Protein AF-A0AAV1UK14-F1 (afdb_monomer)

Organism: NCBI:txid2874970

Structure (mmCIF, N/CA/C/O backbone):
data_AF-A0AAV1UK14-F1
#
_entry.id   AF-A0AAV1UK14-F1
#
loop_
_atom_site.group_PDB
_atom_site.id
_atom_site.type_symbol
_atom_site.label_atom_id
_atom_site.label_alt_id
_atom_site.label_comp_id
_atom_site.label_asym_id
_atom_site.label_entity_id
_atom_site.label_seq_id
_atom_site.pdbx_PDB_ins_code
_atom_site.Cartn_x
_atom_site.Cartn_y
_atom_site.Cartn_z
_atom_site.occupancy
_atom_site.B_iso_or_equiv
_atom_site.auth_seq_id
_atom_site.auth_comp_id
_atom_site.auth_asym_id
_atom_site.auth_atom_id
_atom_site.pdbx_PDB_model_num
ATOM 1 N N . MET A 1 1 ? -38.549 -39.431 -6.786 1.00 37.75 1 MET A N 1
ATOM 2 C CA . MET A 1 1 ? -37.325 -38.855 -7.375 1.00 37.75 1 MET A CA 1
ATOM 3 C C . MET A 1 1 ? -36.923 -37.719 -6.458 1.00 37.75 1 MET A C 1
ATOM 5 O O . MET A 1 1 ? -37.450 -36.623 -6.587 1.00 37.75 1 MET A O 1
ATOM 9 N N . GLU A 1 2 ? -36.146 -38.047 -5.430 1.00 38.31 2 GLU A N 1
ATOM 10 C CA . GLU A 1 2 ? -35.723 -37.093 -4.402 1.00 38.31 2 GLU A CA 1
ATOM 11 C C . GLU A 1 2 ? -34.596 -36.217 -4.944 1.00 38.31 2 GLU A C 1
ATOM 13 O O . GLU A 1 2 ? -33.690 -36.688 -5.633 1.00 38.31 2 GLU A O 1
ATOM 18 N N . SER A 1 3 ? -34.708 -34.922 -4.673 1.00 40.41 3 SER A N 1
ATOM 19 C CA . SER A 1 3 ? -33.763 -33.902 -5.101 1.00 40.41 3 SER A CA 1
ATOM 20 C C . SER A 1 3 ? -32.467 -34.042 -4.306 1.00 40.41 3 SER A C 1
ATOM 22 O O . SER A 1 3 ? -32.480 -34.062 -3.077 1.00 40.41 3 SER A O 1
ATOM 24 N N . THR A 1 4 ? -31.330 -34.064 -5.001 1.00 50.56 4 THR A N 1
ATOM 25 C CA . THR A 1 4 ? -29.959 -34.127 -4.456 1.00 50.56 4 THR A CA 1
ATOM 26 C C . THR A 1 4 ? -29.681 -33.088 -3.354 1.00 50.56 4 THR A C 1
ATOM 28 O O . THR A 1 4 ? -28.743 -33.236 -2.576 1.00 50.56 4 THR A O 1
ATOM 31 N N . ARG A 1 5 ? -30.521 -32.051 -3.247 1.00 42.78 5 ARG A N 1
ATOM 32 C CA . ARG A 1 5 ? -30.432 -30.977 -2.256 1.00 42.78 5 ARG A CA 1
ATOM 33 C C . ARG A 1 5 ? -30.816 -31.398 -0.829 1.00 42.78 5 ARG A C 1
ATOM 35 O O . ARG A 1 5 ? -30.336 -30.778 0.112 1.00 42.78 5 ARG A O 1
ATOM 42 N N . GLU A 1 6 ? -31.624 -32.441 -0.649 1.00 42.38 6 GLU A N 1
ATOM 43 C CA . GLU A 1 6 ? -32.084 -32.866 0.688 1.00 42.38 6 GLU A CA 1
ATOM 44 C C . GLU A 1 6 ? -31.083 -33.782 1.412 1.00 42.38 6 GLU A C 1
ATOM 46 O O . GLU A 1 6 ? -31.082 -33.849 2.639 1.00 42.38 6 GLU A O 1
ATOM 51 N N . ARG A 1 7 ? -30.144 -34.414 0.692 1.00 45.19 7 ARG A N 1
ATOM 52 C CA . ARG A 1 7 ? -29.143 -35.306 1.312 1.00 45.19 7 ARG A CA 1
ATOM 53 C C . ARG A 1 7 ? -28.018 -34.590 2.060 1.00 45.19 7 ARG A C 1
ATOM 55 O O . ARG A 1 7 ? -27.345 -35.233 2.857 1.00 45.19 7 ARG A O 1
ATOM 62 N N . LEU A 1 8 ? -27.817 -33.290 1.846 1.00 46.31 8 LEU A N 1
ATOM 63 C CA . LEU A 1 8 ? -26.732 -32.539 2.495 1.00 46.31 8 LEU A CA 1
ATOM 64 C C . LEU A 1 8 ? -27.074 -32.049 3.912 1.00 46.31 8 LEU A C 1
ATOM 66 O O . LEU A 1 8 ? -26.184 -31.589 4.617 1.00 46.31 8 LEU A O 1
ATOM 70 N N . VAL A 1 9 ? -28.334 -32.154 4.352 1.00 44.16 9 VAL A N 1
ATOM 71 C CA . VAL A 1 9 ? -28.777 -31.603 5.650 1.00 44.16 9 VAL A CA 1
ATOM 72 C C . VAL A 1 9 ? -28.872 -32.672 6.755 1.00 44.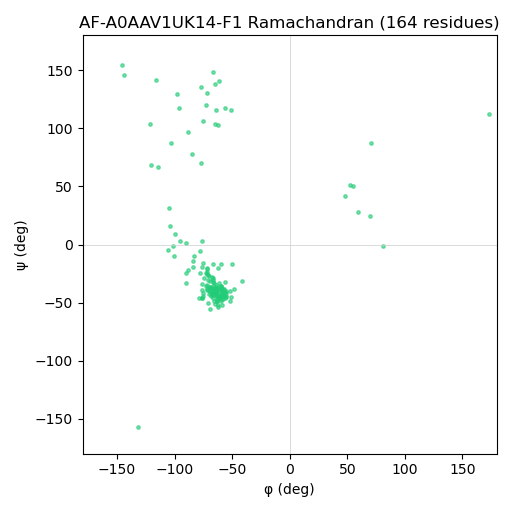16 9 VAL A C 1
ATOM 74 O O . VAL A 1 9 ? -28.984 -32.337 7.930 1.00 44.16 9 VAL A O 1
ATOM 77 N N . CYS A 1 10 ? -28.750 -33.961 6.421 1.00 41.97 10 CYS A N 1
ATOM 78 C CA . CYS A 1 10 ? -28.969 -35.071 7.361 1.00 41.97 10 CYS A CA 1
ATOM 79 C C . CYS A 1 10 ? -27.697 -35.779 7.861 1.00 41.97 10 CYS A C 1
ATOM 81 O O . CYS A 1 10 ? -27.749 -36.964 8.174 1.00 41.97 10 CYS A O 1
ATOM 83 N N . ALA A 1 11 ? -26.569 -35.080 7.987 1.00 39.69 11 ALA A N 1
ATOM 84 C CA . ALA A 1 11 ? -25.378 -35.629 8.643 1.00 39.69 11 ALA A CA 1
ATOM 85 C C . ALA A 1 11 ? -24.977 -34.773 9.854 1.00 39.69 11 ALA A C 1
ATOM 87 O O . ALA A 1 11 ? -23.956 -34.091 9.856 1.00 39.69 11 ALA A O 1
ATOM 88 N N . LYS A 1 12 ? -25.813 -34.799 10.896 1.00 51.84 12 LYS A N 1
ATOM 89 C CA . LYS A 1 12 ? -25.323 -34.669 12.271 1.00 51.84 12 LYS A CA 1
ATOM 90 C C . LYS A 1 12 ? -25.190 -36.086 12.809 1.00 51.84 12 LYS A C 1
ATOM 92 O O . LYS A 1 12 ? -26.188 -36.795 12.824 1.00 51.84 12 LYS A O 1
ATOM 97 N N . ASP A 1 13 ? -23.968 -36.490 13.144 1.00 46.00 13 ASP A N 1
ATOM 98 C CA . ASP A 1 13 ? -23.614 -37.014 14.470 1.00 46.00 13 ASP A CA 1
ATOM 99 C C . ASP A 1 13 ? -22.172 -37.556 14.466 1.00 46.00 13 ASP A C 1
ATOM 101 O O . ASP A 1 13 ? -21.867 -38.553 13.821 1.00 46.00 13 ASP A O 1
ATOM 105 N N . GLY A 1 14 ? -21.296 -36.868 15.210 1.00 49.53 14 GLY A N 1
ATOM 106 C CA . GLY A 1 14 ? -20.032 -37.388 15.748 1.00 49.53 14 GLY A CA 1
ATOM 107 C C . GLY A 1 14 ? -18.894 -37.669 14.761 1.00 49.53 14 GLY A C 1
ATOM 108 O O . GLY A 1 14 ? -18.691 -38.816 14.383 1.00 49.53 14 GLY A O 1
ATOM 109 N N . LEU A 1 15 ? -18.066 -36.661 14.460 1.00 42.84 15 LEU A N 1
ATOM 110 C CA . LEU A 1 15 ? -16.721 -36.875 13.905 1.00 42.84 15 LEU A CA 1
ATOM 111 C C . LEU A 1 15 ? -15.650 -36.360 14.885 1.00 42.84 15 LEU A C 1
ATOM 113 O O . LEU A 1 15 ? -15.887 -35.340 15.543 1.00 42.84 15 LEU A O 1
ATOM 117 N N . PRO A 1 16 ? -14.508 -37.062 15.029 1.00 39.53 16 PRO A N 1
ATOM 118 C CA . PRO A 1 16 ? -13.406 -36.628 15.879 1.00 39.53 16 PRO A CA 1
ATOM 119 C C . PRO A 1 16 ? -12.864 -35.291 15.370 1.00 39.53 16 PRO A C 1
ATOM 121 O O . PRO A 1 16 ? -12.766 -35.061 14.168 1.00 39.53 16 PRO A O 1
ATOM 124 N N . VAL A 1 17 ? -12.523 -34.402 16.299 1.00 49.66 17 VAL A N 1
ATOM 125 C CA . VAL A 1 17 ? -12.139 -33.010 16.013 1.00 49.66 17 VAL A CA 1
ATOM 126 C C . VAL A 1 17 ? -10.864 -32.907 15.155 1.00 49.66 17 VAL A C 1
ATOM 128 O O . VAL A 1 17 ? -10.693 -31.894 14.487 1.00 49.66 17 VAL A O 1
ATOM 131 N N . ASP A 1 18 ? -10.023 -33.946 15.106 1.00 47.25 18 ASP A N 1
ATOM 132 C CA . ASP A 1 18 ? -8.798 -33.963 14.287 1.00 47.25 18 ASP A CA 1
ATOM 133 C C . ASP A 1 18 ? -9.071 -34.156 12.782 1.00 47.25 18 ASP A C 1
ATOM 135 O O . ASP A 1 18 ? -8.547 -33.395 11.972 1.00 47.25 18 ASP A O 1
ATOM 139 N N . ASP A 1 19 ? -9.952 -35.083 12.387 1.00 41.69 19 ASP A N 1
ATOM 140 C CA . ASP A 1 19 ? -10.232 -35.354 10.961 1.00 41.69 19 ASP A CA 1
ATOM 141 C C . ASP A 1 19 ? -11.041 -34.222 10.297 1.00 41.69 19 ASP A C 1
ATOM 143 O O . ASP A 1 19 ? -10.967 -33.993 9.090 1.00 41.69 19 ASP A O 1
ATOM 147 N N . ALA A 1 20 ? -11.811 -33.470 11.091 1.00 49.50 20 ALA A N 1
ATOM 148 C CA . ALA A 1 20 ? -12.610 -32.349 10.600 1.00 49.50 20 ALA A CA 1
ATOM 149 C C . ALA A 1 20 ? -11.757 -31.138 10.180 1.00 49.50 20 ALA A C 1
ATOM 151 O O . ALA A 1 20 ? -12.199 -30.339 9.352 1.00 49.50 20 ALA A O 1
ATOM 152 N N . ILE A 1 21 ? -10.557 -30.985 10.750 1.00 50.47 21 ILE A N 1
ATOM 153 C CA . ILE A 1 21 ? -9.628 -29.901 10.404 1.00 50.47 21 ILE A CA 1
ATOM 154 C C . ILE A 1 21 ? -8.967 -30.199 9.057 1.00 50.47 21 ILE A C 1
ATOM 156 O O . ILE A 1 21 ? -8.881 -29.299 8.220 1.00 50.47 21 ILE A O 1
ATOM 160 N N . ASP A 1 22 ? -8.583 -31.456 8.825 1.00 46.56 22 ASP A N 1
ATOM 161 C CA . ASP A 1 22 ? -7.979 -31.893 7.564 1.00 46.56 22 ASP A CA 1
ATOM 162 C C . ASP A 1 22 ? -8.996 -31.858 6.417 1.00 46.56 22 ASP A C 1
ATOM 164 O O . ASP A 1 22 ? -8.718 -31.273 5.373 1.00 46.56 22 ASP A O 1
ATOM 168 N N . GLU A 1 23 ? -10.231 -32.336 6.628 1.00 47.41 23 GLU A N 1
ATOM 169 C CA . GLU A 1 23 ? -11.284 -32.212 5.610 1.00 47.41 23 GLU A CA 1
ATOM 170 C C . GLU A 1 23 ? -11.660 -30.750 5.323 1.00 47.41 23 GLU A C 1
ATOM 172 O O . GLU A 1 23 ? -12.002 -30.411 4.190 1.00 47.41 23 GLU A O 1
ATOM 177 N N . ALA A 1 24 ? -11.638 -29.864 6.325 1.00 50.41 24 ALA A N 1
ATOM 178 C CA . ALA A 1 24 ? -11.908 -28.445 6.109 1.00 50.41 24 ALA A CA 1
ATOM 179 C C . ALA A 1 24 ? -10.774 -27.770 5.327 1.00 50.41 24 ALA A C 1
ATOM 181 O O . ALA A 1 24 ? -11.056 -27.005 4.407 1.00 50.41 24 ALA A O 1
ATOM 182 N N . ALA A 1 25 ? -9.514 -28.074 5.645 1.00 50.34 25 ALA A N 1
ATOM 183 C CA . ALA A 1 25 ? -8.350 -27.572 4.920 1.00 50.34 25 ALA A CA 1
ATOM 184 C C . ALA A 1 25 ? -8.307 -28.099 3.475 1.00 50.34 25 ALA A C 1
ATOM 186 O O . ALA A 1 25 ? -8.080 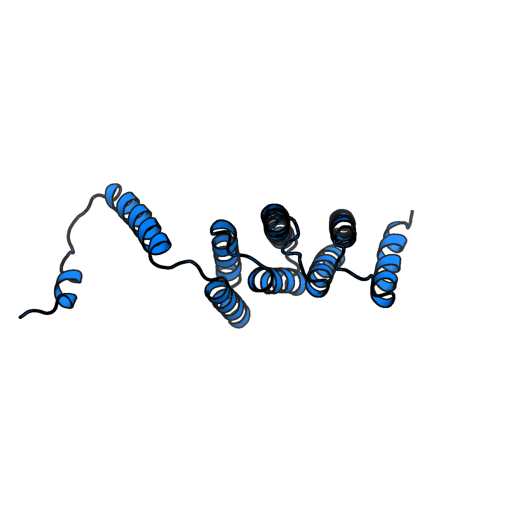-27.327 2.543 1.00 50.34 25 ALA A O 1
ATOM 187 N N . GLU A 1 26 ? -8.617 -29.381 3.272 1.00 44.22 26 GLU A N 1
ATOM 188 C CA . GLU A 1 26 ? -8.689 -30.015 1.956 1.00 44.22 26 GLU A CA 1
ATOM 189 C C . GLU A 1 26 ? -9.860 -29.458 1.131 1.00 44.22 26 GLU A C 1
ATOM 191 O O . GLU A 1 26 ? -9.688 -29.101 -0.033 1.00 44.22 26 GLU A O 1
ATOM 196 N N . ARG A 1 27 ? -11.041 -29.255 1.734 1.00 45.84 27 ARG A N 1
ATOM 197 C CA . ARG A 1 27 ? -12.183 -28.606 1.061 1.00 45.84 27 ARG A CA 1
ATOM 198 C C . ARG A 1 27 ? -11.922 -27.136 0.739 1.00 45.84 27 ARG A C 1
ATOM 200 O O . ARG A 1 27 ? -12.379 -26.677 -0.303 1.00 45.84 27 ARG A O 1
ATOM 207 N N . VAL A 1 28 ? -11.198 -26.400 1.583 1.00 49.44 28 VAL A N 1
ATOM 208 C CA . VAL A 1 28 ? -10.751 -25.029 1.275 1.00 49.44 28 VAL A CA 1
ATOM 209 C C . VAL A 1 28 ? -9.783 -25.038 0.088 1.00 49.44 28 VAL A C 1
ATOM 211 O O . VAL A 1 28 ? -9.944 -24.220 -0.815 1.00 49.44 28 VAL A O 1
ATOM 214 N N . GLY A 1 29 ? -8.862 -26.006 0.030 1.00 47.03 29 GLY A N 1
ATOM 215 C CA . GLY A 1 29 ? -7.980 -26.217 -1.123 1.00 47.03 29 GLY A CA 1
ATOM 216 C C . GLY A 1 29 ? -8.739 -26.531 -2.418 1.00 47.03 29 GLY A C 1
ATOM 217 O O . GLY A 1 29 ? -8.456 -25.940 -3.456 1.00 47.03 29 GLY A O 1
ATOM 218 N N . ILE A 1 30 ? -9.763 -27.389 -2.353 1.00 45.81 30 ILE A N 1
ATOM 219 C CA . ILE A 1 30 ? -10.588 -27.771 -3.513 1.00 45.81 30 ILE A CA 1
ATOM 220 C C . ILE A 1 30 ? -11.469 -26.605 -3.998 1.00 45.81 30 ILE A C 1
ATOM 222 O O . ILE A 1 30 ? -11.674 -26.443 -5.199 1.00 45.81 30 ILE A O 1
ATOM 226 N N . VAL A 1 31 ? -12.000 -25.766 -3.102 1.00 47.00 31 VAL A N 1
ATOM 227 C CA . VAL A 1 31 ? -12.790 -24.584 -3.504 1.00 47.00 31 VAL A CA 1
ATOM 228 C C . VAL A 1 31 ? -11.913 -23.541 -4.212 1.00 47.00 31 VAL A C 1
ATOM 230 O O . VAL A 1 31 ? -12.365 -22.963 -5.203 1.00 47.00 31 VAL A O 1
ATOM 233 N N . ASP A 1 32 ? -10.666 -23.354 -3.765 1.00 47.34 32 ASP A N 1
ATOM 234 C CA . ASP A 1 32 ? -9.674 -22.484 -4.423 1.00 47.34 32 ASP A CA 1
ATOM 235 C C . ASP A 1 32 ? -9.248 -23.019 -5.813 1.00 47.34 32 ASP A C 1
ATOM 237 O O . ASP A 1 32 ? -8.944 -22.224 -6.702 1.00 47.34 32 ASP A O 1
ATOM 241 N N . GLU A 1 33 ? -9.280 -24.338 -6.054 1.00 47.78 33 GLU A N 1
ATOM 242 C CA . GLU A 1 33 ? -9.048 -24.920 -7.392 1.00 47.78 33 GLU A CA 1
ATOM 243 C C . GLU A 1 33 ? -10.236 -24.741 -8.356 1.00 47.78 33 GLU A C 1
ATOM 245 O O . GLU A 1 33 ? -10.048 -24.672 -9.573 1.00 47.78 33 GLU A O 1
ATOM 250 N N . VAL A 1 34 ? -11.469 -24.665 -7.841 1.00 49.84 34 VAL A N 1
ATOM 251 C CA . VAL A 1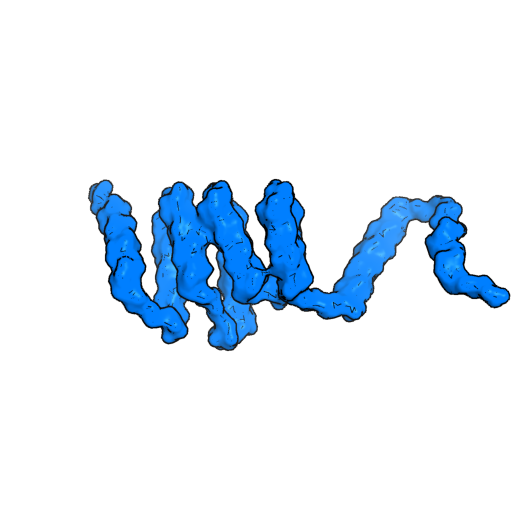 34 ? -12.696 -24.648 -8.664 1.00 49.84 34 VAL A CA 1
ATOM 252 C C . VAL A 1 34 ? -13.128 -23.230 -9.062 1.00 49.84 34 VAL A C 1
ATOM 254 O O . VAL A 1 34 ? -13.774 -23.053 -10.099 1.00 49.84 34 VAL A O 1
ATOM 257 N N . LEU A 1 35 ? -12.750 -22.202 -8.299 1.00 53.22 35 LEU A N 1
ATOM 258 C CA . LEU A 1 35 ? -12.968 -20.800 -8.657 1.00 53.22 35 LEU A CA 1
ATOM 259 C C . LEU A 1 35 ? -11.628 -20.075 -8.716 1.00 53.22 35 LEU A C 1
ATOM 261 O O . LEU A 1 35 ? -11.072 -19.703 -7.688 1.00 53.22 35 LEU A O 1
ATOM 265 N N . LEU A 1 36 ? -11.138 -19.826 -9.934 1.00 59.28 36 LEU A N 1
ATOM 266 C CA . LEU A 1 36 ? -9.985 -18.954 -10.148 1.00 59.28 36 LEU A CA 1
ATOM 267 C C . LEU A 1 36 ? -10.226 -17.627 -9.420 1.00 59.28 36 LEU A C 1
ATOM 269 O O . LEU A 1 36 ? -11.160 -16.894 -9.751 1.00 59.28 36 LEU A O 1
ATOM 273 N N . ALA A 1 37 ? -9.393 -17.336 -8.424 1.00 66.88 37 ALA A N 1
ATOM 274 C CA . ALA A 1 37 ? -9.431 -16.072 -7.710 1.00 66.88 37 ALA A CA 1
ATOM 275 C C . ALA A 1 37 ? -9.280 -14.908 -8.705 1.00 66.88 37 ALA A C 1
ATOM 277 O O . ALA A 1 37 ? -8.265 -14.777 -9.389 1.00 66.88 37 ALA A O 1
ATOM 278 N N . ASP A 1 38 ? -10.312 -14.071 -8.794 1.00 81.12 38 ASP A N 1
ATOM 279 C CA . ASP A 1 38 ? -10.312 -12.848 -9.594 1.00 81.12 38 ASP A CA 1
ATOM 280 C C . ASP A 1 38 ? -10.006 -11.662 -8.671 1.00 81.12 38 ASP A C 1
ATOM 282 O O . ASP A 1 38 ? -10.656 -11.480 -7.636 1.00 81.12 38 ASP A O 1
ATOM 286 N N . GLU A 1 39 ? -9.034 -10.834 -9.060 1.00 85.12 39 GLU A N 1
ATOM 287 C CA . GLU A 1 39 ? -8.695 -9.578 -8.383 1.00 85.12 39 GLU A CA 1
ATOM 288 C C . GLU A 1 39 ? -9.948 -8.728 -8.107 1.00 85.12 39 GLU A C 1
ATOM 290 O O . GLU A 1 39 ? -10.093 -8.154 -7.030 1.00 85.12 39 GLU A O 1
ATOM 295 N N . ASN A 1 40 ? -10.905 -8.696 -9.037 1.00 87.94 40 ASN A N 1
ATOM 296 C CA . ASN A 1 40 ? -12.134 -7.918 -8.917 1.00 87.94 40 ASN A CA 1
ATOM 297 C C . ASN A 1 40 ? -13.002 -8.338 -7.727 1.00 87.94 40 ASN A C 1
ATOM 299 O O . ASN A 1 40 ? -13.666 -7.484 -7.133 1.00 87.94 40 ASN A O 1
ATOM 303 N N . ILE A 1 41 ? -13.012 -9.627 -7.368 1.00 88.56 41 ILE A N 1
ATOM 304 C CA . ILE A 1 41 ? -13.769 -10.117 -6.210 1.00 88.56 41 ILE A CA 1
ATOM 305 C C . ILE A 1 41 ? -13.178 -9.498 -4.944 1.00 88.56 41 ILE A C 1
ATOM 307 O O . ILE A 1 41 ? -13.903 -8.837 -4.198 1.00 88.56 41 ILE A O 1
ATOM 311 N N . TYR A 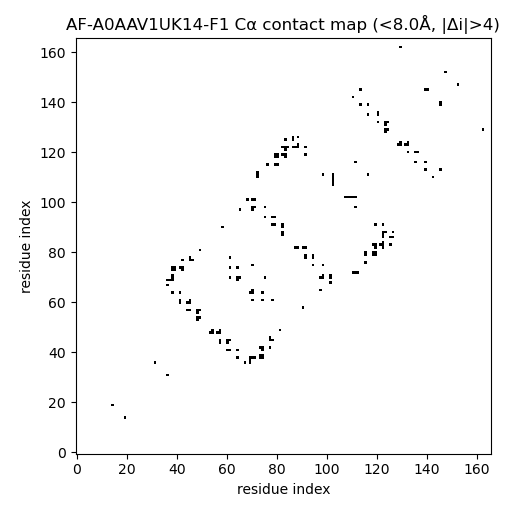1 42 ? -11.860 -9.603 -4.766 1.00 90.75 42 TYR A N 1
ATOM 312 C CA . TYR A 1 42 ? -11.159 -8.992 -3.636 1.00 90.75 42 TYR A CA 1
ATOM 313 C C . TYR A 1 42 ? -11.344 -7.482 -3.606 1.00 90.75 42 TYR A C 1
ATOM 315 O O . TYR A 1 42 ? -11.715 -6.930 -2.578 1.00 90.75 42 TYR A O 1
ATOM 323 N N . VAL A 1 43 ? -11.179 -6.796 -4.736 1.00 90.62 43 VAL A N 1
ATOM 324 C CA . VAL A 1 43 ? -11.347 -5.338 -4.813 1.00 90.62 43 VAL A CA 1
ATOM 325 C C . VAL A 1 43 ? -12.742 -4.899 -4.371 1.00 90.62 43 VAL A C 1
ATOM 327 O O . VAL A 1 43 ? -12.882 -3.877 -3.693 1.00 90.62 43 VAL A O 1
ATOM 330 N N . ASN A 1 44 ? -13.783 -5.650 -4.732 1.00 91.94 44 ASN A N 1
ATOM 331 C CA . ASN A 1 44 ? -15.145 -5.354 -4.300 1.00 91.94 44 ASN A CA 1
ATOM 332 C C . ASN A 1 44 ? -15.325 -5.565 -2.794 1.00 91.94 44 ASN A C 1
ATOM 334 O O . ASN A 1 44 ? -15.943 -4.719 -2.144 1.00 91.94 44 ASN A O 1
ATOM 338 N N . VAL A 1 45 ? -14.747 -6.631 -2.236 1.00 92.06 45 VAL A N 1
ATOM 339 C CA . VAL A 1 45 ? -14.750 -6.886 -0.789 1.00 92.06 45 VAL A CA 1
ATOM 340 C C . VAL A 1 45 ? -13.989 -5.786 -0.046 1.00 92.06 45 VAL A C 1
ATOM 342 O O . VAL A 1 45 ? -14.553 -5.160 0.846 1.00 92.06 45 VAL A O 1
ATOM 345 N N . LEU A 1 46 ? -12.778 -5.432 -0.486 1.00 93.62 46 LEU A N 1
ATOM 346 C CA . LEU A 1 46 ? -11.979 -4.341 0.079 1.00 93.62 46 LEU A CA 1
ATOM 347 C C . LEU A 1 46 ? -12.750 -3.010 0.078 1.00 93.62 46 LEU A C 1
ATOM 349 O O . LEU A 1 46 ? -12.795 -2.306 1.087 1.00 93.62 46 LEU A O 1
ATOM 353 N N . LYS A 1 47 ? -13.422 -2.665 -1.028 1.00 92.75 47 LYS A N 1
ATOM 354 C CA . LYS A 1 47 ? -14.279 -1.466 -1.103 1.00 92.75 47 LYS A CA 1
ATOM 355 C C . LYS A 1 47 ? -15.470 -1.538 -0.146 1.00 92.75 47 LYS A C 1
ATOM 357 O O . LYS A 1 47 ? -15.836 -0.513 0.433 1.00 92.75 47 LYS A O 1
ATOM 362 N N . ALA A 1 48 ? -16.085 -2.710 0.009 1.00 93.69 48 ALA A N 1
ATOM 363 C CA . ALA A 1 48 ? -17.192 -2.911 0.937 1.00 93.69 48 ALA A CA 1
ATOM 364 C C . ALA A 1 48 ? -16.729 -2.742 2.390 1.00 93.69 48 ALA A C 1
ATOM 366 O O . ALA A 1 48 ? -17.322 -1.935 3.105 1.00 93.69 48 ALA A O 1
ATOM 367 N N . CYS A 1 49 ? -15.630 -3.393 2.781 1.00 94.75 49 CYS A N 1
ATOM 368 C CA . CYS A 1 49 ? -14.997 -3.257 4.094 1.00 94.75 49 CYS A CA 1
ATOM 369 C C . CYS A 1 49 ? -14.655 -1.794 4.407 1.00 94.75 49 CYS A C 1
ATOM 371 O O . CYS A 1 49 ? -14.999 -1.299 5.475 1.00 94.75 49 CYS A O 1
ATOM 373 N N . MET A 1 50 ? -14.091 -1.056 3.442 1.00 92.19 50 MET A N 1
ATOM 374 C CA . MET A 1 50 ? -13.825 0.382 3.592 1.00 92.19 50 MET A CA 1
ATOM 375 C C . MET A 1 50 ? -15.083 1.216 3.848 1.00 92.19 50 MET A C 1
ATOM 377 O O . MET A 1 50 ? -15.018 2.215 4.561 1.00 92.19 50 MET A O 1
ATOM 381 N N . LYS A 1 51 ? -16.220 0.848 3.247 1.00 94.06 51 LYS A N 1
ATOM 382 C CA . LYS A 1 51 ? -17.488 1.577 3.390 1.00 94.06 51 LYS A CA 1
ATOM 383 C C . LYS A 1 51 ? -18.162 1.322 4.738 1.00 94.06 51 LYS A C 1
ATOM 385 O O . LYS A 1 51 ? -18.825 2.220 5.246 1.00 94.06 51 LYS A O 1
ATOM 390 N N . ILE A 1 52 ? -18.029 0.110 5.273 1.00 95.31 52 ILE A N 1
ATOM 391 C CA . ILE A 1 52 ? -18.600 -0.284 6.571 1.00 95.31 52 ILE A CA 1
ATOM 392 C C . ILE A 1 52 ? -17.600 -0.155 7.729 1.00 95.31 52 ILE A C 1
ATOM 394 O O . ILE A 1 52 ? -17.937 -0.506 8.852 1.00 95.31 52 ILE A O 1
ATOM 398 N N . GLU A 1 53 ? -16.392 0.342 7.446 1.00 94.19 53 GLU A N 1
ATOM 399 C CA . GLU A 1 53 ? -15.290 0.525 8.400 1.00 94.19 53 GLU A CA 1
ATOM 400 C C . GLU A 1 53 ? -14.824 -0.770 9.095 1.00 94.19 53 GLU A C 1
ATOM 402 O O . GLU A 1 53 ? -14.258 -0.742 10.187 1.00 94.19 53 GLU A O 1
ATOM 407 N N . ASP A 1 54 ? -14.997 -1.919 8.433 1.00 95.56 54 ASP A N 1
ATOM 408 C CA . ASP A 1 54 ? -14.467 -3.203 8.900 1.00 95.56 54 ASP A CA 1
ATOM 409 C C . ASP A 1 54 ? -13.010 -3.381 8.451 1.00 95.56 54 ASP A C 1
ATOM 411 O O . ASP A 1 54 ? -12.691 -4.048 7.461 1.00 95.56 54 ASP A O 1
ATOM 415 N N . PHE A 1 55 ? -12.107 -2.713 9.167 1.00 94.81 55 PHE A N 1
ATOM 416 C CA . PHE A 1 55 ? -10.690 -2.668 8.813 1.00 94.81 55 PHE A CA 1
ATOM 417 C C . PHE A 1 55 ? -9.916 -3.942 9.151 1.00 94.81 55 PHE A C 1
ATOM 419 O O . PHE A 1 55 ? -8.842 -4.149 8.591 1.00 94.81 55 PHE A O 1
ATOM 426 N N . SER A 1 56 ? -10.426 -4.787 10.052 1.00 94.88 56 SER A N 1
ATOM 427 C CA . SER A 1 56 ? -9.791 -6.080 10.326 1.00 94.88 56 SER A CA 1
ATOM 428 C C . SER A 1 56 ? -9.956 -6.984 9.113 1.00 94.88 56 SER A C 1
ATOM 430 O O . SER A 1 56 ? -8.964 -7.384 8.506 1.00 94.88 56 SER A O 1
ATOM 432 N N . THR A 1 57 ? -11.207 -7.185 8.685 1.00 95.12 57 THR A N 1
ATOM 433 C CA . THR A 1 57 ? -11.531 -7.988 7.503 1.00 95.12 57 THR A CA 1
ATOM 434 C C . THR A 1 57 ? -10.875 -7.413 6.250 1.00 95.12 57 THR A C 1
ATOM 436 O O . THR A 1 57 ? -10.348 -8.161 5.437 1.00 95.12 57 THR A O 1
ATOM 439 N N . PHE A 1 58 ? -10.802 -6.082 6.116 1.00 95.50 58 PHE A N 1
ATOM 440 C CA . PHE A 1 58 ? -10.075 -5.445 5.013 1.00 95.50 58 PHE A CA 1
ATOM 441 C C . PHE A 1 58 ? -8.630 -5.955 4.875 1.00 95.50 58 PHE A C 1
ATOM 443 O O . PHE A 1 58 ? -8.189 -6.290 3.776 1.00 95.50 58 PHE A O 1
ATOM 450 N N . LYS A 1 59 ? -7.882 -5.998 5.983 1.00 95.75 59 LYS A N 1
ATOM 451 C CA . LYS A 1 59 ? -6.474 -6.415 5.976 1.00 95.75 59 LYS A CA 1
ATOM 452 C C . LYS A 1 59 ? -6.336 -7.904 5.688 1.00 95.75 59 LYS A C 1
ATOM 454 O O . LYS A 1 59 ? -5.460 -8.291 4.919 1.00 95.75 59 LYS A O 1
ATOM 459 N N . ASP A 1 60 ? -7.210 -8.721 6.265 1.00 95.19 60 ASP A N 1
ATOM 460 C CA . ASP A 1 60 ? -7.183 -10.172 6.075 1.00 95.19 60 ASP A CA 1
ATOM 461 C C . ASP A 1 60 ? -7.516 -10.560 4.627 1.00 95.19 60 ASP A C 1
ATOM 463 O O . ASP A 1 60 ? -6.831 -11.391 4.029 1.00 95.19 60 ASP A O 1
ATOM 467 N N . GLU A 1 61 ? -8.478 -9.879 4.006 1.00 93.50 61 GLU A N 1
ATOM 468 C CA . GLU A 1 61 ? -8.816 -10.072 2.593 1.00 93.50 61 GLU A CA 1
ATOM 469 C C . GLU A 1 61 ? -7.701 -9.585 1.660 1.00 93.50 61 GLU A C 1
ATOM 471 O O . GLU A 1 61 ? -7.394 -10.240 0.661 1.00 93.50 61 GLU A O 1
ATOM 476 N N . PHE A 1 62 ? -7.029 -8.477 1.996 1.00 93.56 62 PHE A N 1
ATOM 477 C CA . PHE A 1 62 ? -5.852 -8.029 1.249 1.00 93.56 62 PHE A CA 1
ATOM 478 C C . PHE A 1 62 ? -4.723 -9.069 1.308 1.00 93.56 62 PHE A C 1
ATOM 480 O O . PHE A 1 62 ? -4.160 -9.425 0.272 1.00 93.56 62 PHE A O 1
ATOM 487 N N . ARG A 1 63 ? -4.429 -9.619 2.491 1.00 92.94 63 ARG A N 1
ATOM 488 C CA . ARG A 1 63 ? -3.451 -10.708 2.659 1.00 92.94 63 ARG A CA 1
ATOM 489 C C . ARG A 1 63 ? -3.827 -11.934 1.841 1.00 92.94 63 ARG A C 1
ATOM 491 O O . ARG A 1 63 ? -2.974 -12.492 1.155 1.00 92.94 63 ARG A O 1
ATOM 498 N N . GLY A 1 64 ? -5.102 -12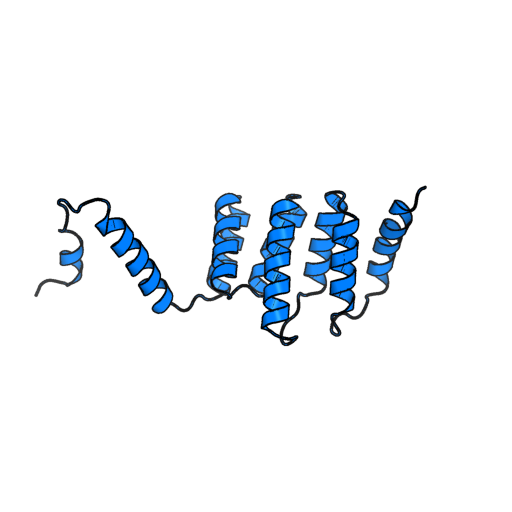.320 1.862 1.00 90.50 64 GLY A N 1
ATOM 499 C CA . GLY A 1 64 ? -5.625 -13.423 1.057 1.00 90.50 64 GLY A CA 1
ATOM 500 C C . GLY A 1 64 ? -5.453 -13.196 -0.448 1.00 90.50 64 GLY A C 1
ATOM 501 O O . GLY A 1 64 ? -5.097 -14.125 -1.174 1.00 90.50 64 GLY A O 1
ATOM 502 N N . MET A 1 65 ? -5.653 -11.963 -0.913 1.00 90.44 65 MET A N 1
ATOM 503 C CA . MET A 1 65 ? -5.441 -11.555 -2.305 1.00 90.44 65 MET A CA 1
ATOM 504 C C . MET A 1 65 ? -3.959 -11.640 -2.714 1.00 90.44 65 MET A C 1
ATOM 506 O O . MET A 1 65 ? -3.640 -12.131 -3.801 1.00 90.44 65 MET A O 1
ATOM 510 N N . VAL A 1 66 ? -3.047 -11.183 -1.847 1.00 88.94 66 VAL A N 1
ATOM 511 C CA . VAL A 1 66 ? -1.592 -11.258 -2.073 1.00 88.94 66 VAL A CA 1
ATOM 512 C C . VAL A 1 66 ? -1.113 -12.709 -2.068 1.00 88.94 66 VAL A C 1
ATOM 514 O O . VAL A 1 66 ? -0.408 -13.112 -2.991 1.00 88.94 66 VAL A O 1
ATOM 517 N N . ALA A 1 67 ? -1.541 -13.520 -1.096 1.00 87.56 67 ALA A N 1
ATOM 518 C CA . ALA A 1 67 ? -1.156 -14.929 -0.975 1.00 87.56 67 ALA A CA 1
ATOM 519 C C . ALA A 1 67 ? -1.556 -15.759 -2.206 1.00 87.56 67 ALA A C 1
ATOM 521 O O . ALA A 1 67 ? -0.799 -16.618 -2.654 1.00 87.56 67 ALA A O 1
ATOM 522 N N . ARG A 1 68 ? -2.710 -15.451 -2.809 1.00 84.38 68 ARG A N 1
ATOM 523 C CA . ARG A 1 68 ? -3.166 -16.069 -4.065 1.00 84.38 68 ARG A CA 1
ATOM 524 C C . ARG A 1 68 ? -2.473 -15.512 -5.312 1.00 84.38 68 ARG A C 1
ATOM 526 O O . ARG A 1 68 ? -2.673 -16.019 -6.411 1.00 84.38 68 ARG A O 1
ATOM 533 N N . GLY A 1 69 ? -1.644 -14.478 -5.167 1.00 82.19 69 GLY A N 1
ATOM 534 C CA . GLY A 1 69 ? -0.869 -13.884 -6.254 1.00 82.19 69 GLY A CA 1
ATOM 535 C C . GLY A 1 69 ? -1.714 -13.132 -7.282 1.00 82.19 69 GLY A C 1
ATOM 536 O O . GLY A 1 69 ? -1.292 -13.013 -8.435 1.00 82.19 69 GLY A O 1
ATOM 537 N N . VAL A 1 70 ? -2.896 -12.655 -6.878 1.00 85.88 70 VAL A N 1
ATOM 538 C CA . VAL A 1 70 ? -3.846 -11.937 -7.747 1.00 85.88 70 VAL A CA 1
ATOM 539 C C . VAL A 1 70 ? -3.887 -10.434 -7.467 1.00 85.88 70 VAL A C 1
ATOM 541 O O . VAL A 1 70 ? -4.539 -9.696 -8.199 1.00 85.88 70 VAL A O 1
ATOM 544 N N . ALA A 1 71 ? -3.169 -9.964 -6.444 1.00 84.50 71 ALA A N 1
ATOM 545 C CA . ALA A 1 71 ? -3.006 -8.543 -6.156 1.00 84.50 71 ALA A CA 1
ATOM 546 C C . ALA A 1 71 ? -2.260 -7.833 -7.301 1.00 84.50 71 ALA A C 1
ATOM 548 O O . ALA A 1 71 ? -1.097 -8.133 -7.562 1.00 84.50 71 ALA A O 1
ATOM 549 N N . ARG A 1 72 ? -2.919 -6.894 -7.989 1.00 80.50 72 ARG A N 1
ATOM 550 C CA . ARG A 1 72 ? -2.305 -5.970 -8.961 1.00 80.50 72 ARG A CA 1
ATOM 551 C C . ARG A 1 72 ? -2.777 -4.542 -8.655 1.00 80.50 72 ARG A C 1
ATOM 553 O O . ARG A 1 72 ? -3.164 -4.244 -7.524 1.00 80.50 72 ARG A O 1
ATOM 560 N N . SER A 1 73 ? -2.739 -3.628 -9.633 1.00 68.31 73 SER A N 1
ATOM 561 C CA . SER A 1 73 ? -3.104 -2.212 -9.431 1.00 68.31 73 SER A CA 1
ATOM 562 C C . SER A 1 73 ? -4.462 -2.017 -8.756 1.00 68.31 73 SER A C 1
ATOM 564 O O . SER A 1 73 ? -4.575 -1.195 -7.843 1.00 68.31 73 SER A O 1
ATOM 566 N N . ALA A 1 74 ? -5.495 -2.746 -9.190 1.00 72.69 74 ALA A N 1
ATOM 567 C CA . ALA A 1 74 ? -6.846 -2.535 -8.683 1.00 72.69 74 ALA A CA 1
ATOM 568 C C . ALA A 1 74 ? -6.971 -2.972 -7.216 1.00 72.69 74 ALA A C 1
ATOM 570 O O . ALA A 1 74 ? -7.726 -2.342 -6.475 1.00 72.69 74 ALA A O 1
ATOM 571 N N . GLY A 1 75 ? -6.204 -3.986 -6.803 1.00 80.19 75 GLY A N 1
ATOM 572 C CA . GLY A 1 75 ? -6.093 -4.488 -5.434 1.00 80.19 75 GLY A CA 1
ATOM 573 C C . GLY A 1 75 ? -5.199 -3.652 -4.513 1.00 80.19 75 GLY A C 1
ATOM 574 O O . GLY A 1 75 ? -5.597 -3.332 -3.392 1.00 80.19 75 GLY A O 1
ATOM 575 N N . CYS A 1 76 ? -4.011 -3.251 -4.971 1.00 87.56 76 CYS A N 1
ATOM 576 C CA . CYS A 1 76 ? -3.048 -2.500 -4.155 1.00 87.56 76 CYS A CA 1
ATOM 577 C C . CYS A 1 76 ? -3.478 -1.042 -3.921 1.00 87.56 76 CYS A C 1
ATOM 579 O O . CYS A 1 76 ? -3.277 -0.504 -2.832 1.00 87.56 76 CYS A O 1
ATOM 581 N N . GLY A 1 77 ? -4.116 -0.397 -4.904 1.00 88.38 77 GLY A N 1
ATOM 582 C CA . GLY A 1 77 ? -4.535 1.005 -4.799 1.00 88.38 77 GLY A CA 1
ATOM 583 C C . GLY A 1 77 ? -5.486 1.305 -3.623 1.00 88.38 77 GLY A C 1
ATOM 584 O O . GLY A 1 77 ? -5.268 2.283 -2.904 1.00 88.38 77 GLY A O 1
ATOM 585 N N . PRO A 1 78 ? -6.551 0.513 -3.388 1.00 90.25 78 PRO A N 1
ATOM 586 C CA . PRO A 1 78 ? -7.405 0.640 -2.207 1.00 90.25 78 PRO A CA 1
ATOM 587 C C . PRO A 1 78 ? -6.656 0.472 -0.880 1.00 90.25 78 PRO A C 1
ATOM 589 O O . PRO A 1 78 ? -6.911 1.239 0.045 1.00 90.25 78 PRO A O 1
ATOM 592 N N . ALA A 1 79 ? -5.724 -0.482 -0.791 1.00 93.06 79 ALA A N 1
ATOM 593 C CA . ALA A 1 79 ? -4.942 -0.729 0.421 1.00 93.06 79 ALA A CA 1
ATOM 594 C C . ALA A 1 79 ? -3.985 0.427 0.739 1.00 93.06 79 ALA A C 1
ATOM 596 O O . ALA A 1 79 ? -3.955 0.911 1.868 1.00 93.06 79 ALA A O 1
ATOM 597 N N . ILE A 1 80 ? -3.302 0.968 -0.272 1.00 93.50 80 ILE A N 1
ATOM 598 C CA . ILE A 1 80 ? -2.457 2.160 -0.115 1.00 93.50 80 ILE A CA 1
ATOM 599 C C . ILE A 1 80 ? -3.290 3.367 0.338 1.00 93.50 80 ILE A C 1
ATOM 601 O O . ILE A 1 80 ? -2.903 4.086 1.261 1.00 93.50 80 ILE A O 1
ATOM 605 N N . ARG A 1 81 ? -4.467 3.578 -0.266 1.00 91.2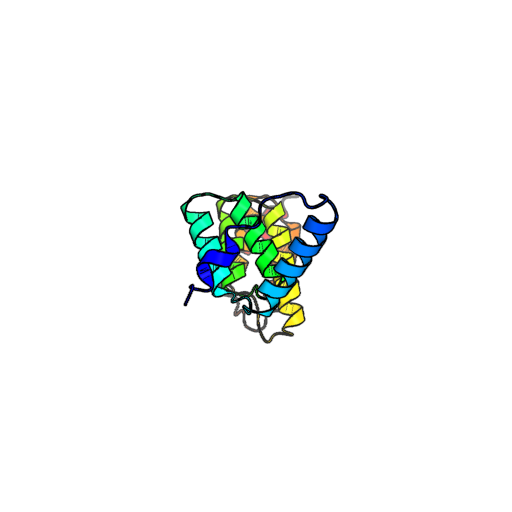5 81 ARG A N 1
ATOM 606 C CA . ARG A 1 81 ? -5.379 4.661 0.133 1.00 91.25 81 ARG A CA 1
ATOM 607 C C . ARG A 1 81 ? -5.907 4.492 1.555 1.00 91.25 81 ARG A C 1
ATOM 609 O O . ARG A 1 81 ? -6.045 5.489 2.263 1.00 91.25 81 ARG A O 1
ATOM 616 N N . TYR A 1 82 ? -6.176 3.259 1.983 1.00 94.06 82 TYR A N 1
ATOM 617 C CA . TYR A 1 82 ? -6.499 2.956 3.375 1.00 94.06 82 TYR A CA 1
ATOM 618 C C . TYR A 1 82 ? -5.356 3.381 4.305 1.00 94.06 82 TYR A C 1
ATOM 620 O O . TYR A 1 82 ? -5.593 4.171 5.219 1.00 94.06 82 TYR A O 1
ATOM 628 N N . CYS A 1 83 ? -4.120 2.950 4.031 1.00 94.06 83 CYS A N 1
ATOM 629 C CA . CYS A 1 83 ? -2.946 3.304 4.833 1.00 94.06 83 CYS A CA 1
ATOM 630 C C . CYS A 1 83 ? -2.761 4.820 4.947 1.00 94.06 83 CYS A C 1
ATOM 632 O O . CYS A 1 83 ? -2.589 5.336 6.048 1.00 94.06 83 CYS A O 1
ATOM 634 N N . HIS A 1 84 ? -2.871 5.546 3.831 1.00 90.06 84 HIS A N 1
ATOM 635 C CA . HIS A 1 84 ? -2.742 7.001 3.822 1.00 90.06 84 HIS A CA 1
ATOM 636 C C . HIS A 1 84 ? -3.857 7.695 4.624 1.00 90.06 84 HIS A C 1
ATOM 638 O O . HIS A 1 84 ? -3.587 8.651 5.348 1.00 90.06 84 HIS A O 1
ATOM 644 N N . LYS A 1 85 ? -5.104 7.210 4.542 1.00 92.12 85 LYS A N 1
ATOM 645 C CA . LYS A 1 85 ? -6.241 7.792 5.275 1.00 92.12 85 LYS A CA 1
ATOM 646 C C . LYS A 1 85 ? -6.186 7.506 6.779 1.00 92.12 85 LYS A C 1
ATOM 648 O O . LYS A 1 85 ? -6.557 8.369 7.570 1.00 92.12 85 LYS A O 1
ATOM 653 N N . HIS A 1 86 ? -5.773 6.301 7.162 1.00 93.56 86 HIS A N 1
ATOM 654 C CA . HIS A 1 86 ? -5.817 5.824 8.548 1.00 93.56 86 HIS A CA 1
ATOM 655 C C . HIS A 1 86 ? -4.465 5.888 9.266 1.00 93.56 86 HIS A C 1
ATOM 657 O O . HIS A 1 86 ? -4.406 5.582 10.453 1.00 93.56 86 HIS A O 1
ATOM 663 N N . LEU A 1 87 ? -3.412 6.336 8.573 1.00 92.19 87 LEU A N 1
ATOM 664 C CA . LEU A 1 87 ? -2.053 6.483 9.095 1.00 92.19 87 LEU A CA 1
ATOM 665 C C . LEU A 1 87 ? -1.549 5.199 9.757 1.00 92.19 87 LEU A C 1
ATOM 667 O O . LEU A 1 87 ? -1.072 5.216 10.890 1.00 92.19 87 LEU A O 1
ATOM 671 N N . ASP A 1 88 ? -1.670 4.088 9.033 1.00 93.62 88 ASP A N 1
ATOM 672 C CA . ASP A 1 88 ? -1.221 2.772 9.483 1.00 93.62 88 ASP A CA 1
ATOM 673 C C . ASP A 1 88 ? 0.100 2.393 8.795 1.00 93.62 88 ASP A C 1
ATOM 675 O O . ASP A 1 88 ? 0.076 1.768 7.731 1.00 93.62 88 ASP A O 1
ATOM 679 N N . PRO A 1 89 ? 1.261 2.786 9.357 1.00 89.44 89 PRO A N 1
ATOM 680 C CA . PRO A 1 89 ? 2.553 2.550 8.724 1.00 89.44 89 PRO A CA 1
ATOM 681 C C . PRO A 1 89 ? 2.952 1.072 8.721 1.00 89.44 89 PRO A C 1
ATOM 683 O O . PRO A 1 89 ? 3.689 0.663 7.834 1.00 89.44 89 PRO A O 1
ATOM 686 N N . VAL A 1 90 ? 2.468 0.272 9.678 1.00 92.31 90 VAL A N 1
ATOM 687 C CA . VAL A 1 90 ? 2.816 -1.156 9.771 1.00 92.31 90 VAL A CA 1
ATOM 688 C C . VAL A 1 90 ? 2.149 -1.916 8.636 1.00 92.31 90 VAL A C 1
ATOM 690 O O . VAL A 1 90 ? 2.807 -2.631 7.888 1.00 92.31 90 VAL A O 1
ATOM 693 N N . PHE A 1 91 ? 0.843 -1.710 8.461 1.00 94.81 91 PHE A N 1
ATOM 694 C CA . PHE A 1 91 ? 0.144 -2.308 7.333 1.00 94.81 91 PHE A CA 1
ATOM 695 C C . PHE A 1 91 ? 0.608 -1.707 5.999 1.00 94.81 91 PHE A C 1
ATOM 697 O O . PHE A 1 91 ? 0.579 -2.378 4.975 1.00 94.81 91 PHE A O 1
ATOM 704 N N . HIS A 1 92 ? 1.075 -0.456 5.992 1.00 94.88 92 HIS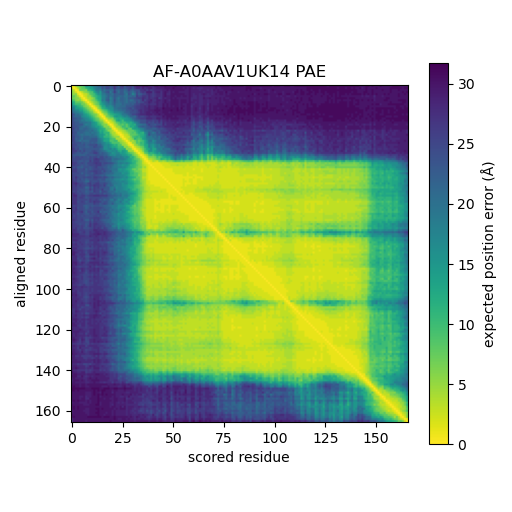 A N 1
ATOM 705 C CA . HIS A 1 92 ? 1.609 0.158 4.782 1.00 94.88 92 HIS A CA 1
ATOM 706 C C . HIS A 1 92 ? 2.864 -0.539 4.250 1.00 94.88 92 HIS A C 1
ATOM 708 O O . HIS A 1 92 ? 2.947 -0.776 3.047 1.00 94.88 92 HIS A O 1
ATOM 714 N N . GLU A 1 93 ? 3.808 -0.884 5.129 1.00 93.94 93 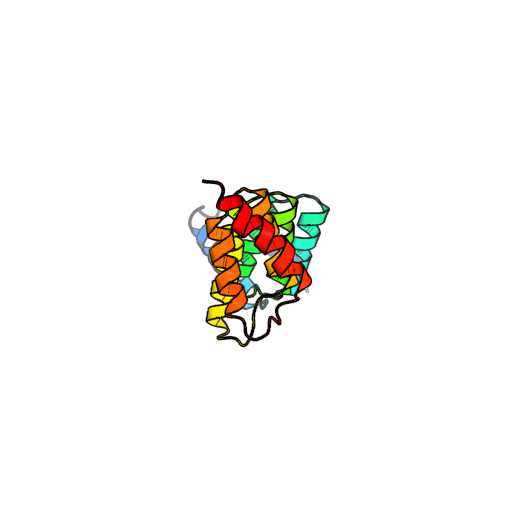GLU A N 1
ATOM 715 C CA . GLU A 1 93 ? 5.002 -1.655 4.758 1.00 93.94 93 GLU A CA 1
ATOM 716 C C . GLU A 1 93 ? 4.601 -3.022 4.178 1.00 93.94 93 GLU A C 1
ATOM 718 O O . GLU A 1 93 ? 5.032 -3.369 3.082 1.00 93.94 93 GLU A O 1
ATOM 723 N N . GLU A 1 94 ? 3.655 -3.719 4.816 1.00 94.12 94 GLU A N 1
ATOM 724 C CA . GLU A 1 94 ? 3.112 -4.995 4.321 1.00 94.12 94 GLU A CA 1
ATOM 725 C C . GLU A 1 94 ? 2.496 -4.877 2.910 1.00 94.12 94 GLU A C 1
ATOM 727 O O . GLU A 1 94 ? 2.709 -5.722 2.037 1.00 94.12 94 GLU A O 1
ATOM 732 N N . VAL A 1 95 ? 1.739 -3.804 2.655 1.00 94.25 95 VAL A N 1
ATOM 733 C CA . VAL A 1 95 ? 1.148 -3.535 1.336 1.00 94.25 95 VAL A CA 1
ATOM 734 C C . VAL A 1 95 ? 2.230 -3.295 0.282 1.00 94.25 95 VAL A C 1
ATOM 736 O O . VAL A 1 95 ? 2.096 -3.782 -0.844 1.00 94.25 95 VAL A O 1
ATOM 739 N N . LEU A 1 96 ? 3.289 -2.558 0.623 1.00 93.56 96 LEU A N 1
ATOM 740 C CA . LEU A 1 96 ? 4.395 -2.275 -0.293 1.00 93.56 96 LEU A CA 1
ATOM 741 C C . LEU A 1 96 ? 5.234 -3.521 -0.589 1.00 93.56 96 LEU A C 1
ATOM 743 O O . LEU A 1 96 ? 5.605 -3.718 -1.744 1.00 93.56 96 LEU A O 1
ATOM 747 N N . ASP A 1 97 ? 5.439 -4.407 0.385 1.00 92.06 97 ASP A N 1
ATOM 748 C CA . ASP A 1 97 ? 6.084 -5.704 0.153 1.00 92.06 97 ASP A CA 1
ATOM 749 C C . ASP A 1 97 ? 5.321 -6.524 -0.899 1.00 92.06 97 ASP A C 1
ATOM 751 O O . ASP A 1 97 ? 5.913 -7.067 -1.837 1.00 92.06 97 ASP A O 1
ATOM 755 N N . GLY A 1 98 ? 3.985 -6.549 -0.806 1.00 89.69 98 GLY A N 1
ATOM 756 C CA . GLY A 1 98 ? 3.128 -7.192 -1.806 1.00 89.69 98 GLY A CA 1
ATOM 757 C C . GLY A 1 98 ? 3.228 -6.548 -3.197 1.00 89.69 98 GLY A C 1
ATOM 758 O O . GLY A 1 98 ? 3.241 -7.256 -4.211 1.00 89.69 98 GLY A O 1
ATOM 759 N N . VAL A 1 99 ? 3.343 -5.216 -3.261 1.00 90.19 99 VAL A N 1
ATOM 760 C CA . VAL A 1 99 ? 3.563 -4.480 -4.518 1.00 90.19 99 VAL A CA 1
ATOM 761 C C . VAL A 1 99 ? 4.896 -4.882 -5.139 1.00 90.19 99 VAL A C 1
ATOM 763 O O . VAL A 1 99 ? 4.911 -5.323 -6.287 1.00 90.19 99 VAL A O 1
ATOM 766 N N . PHE A 1 100 ? 5.998 -4.789 -4.395 1.00 88.38 100 PHE A N 1
ATOM 767 C CA . PHE A 1 100 ? 7.331 -5.062 -4.931 1.00 88.38 100 PHE A CA 1
ATOM 768 C C . PHE A 1 100 ? 7.503 -6.519 -5.345 1.00 88.38 100 PHE A C 1
ATOM 770 O O . PHE A 1 100 ? 8.091 -6.794 -6.393 1.00 88.38 100 PHE A O 1
ATOM 777 N N . TRP A 1 101 ? 6.933 -7.458 -4.586 1.00 87.50 101 TRP A N 1
ATOM 778 C CA . TRP A 1 101 ? 6.895 -8.858 -4.995 1.00 87.50 101 TRP A CA 1
ATOM 779 C C . TRP A 1 101 ? 6.182 -9.035 -6.342 1.00 87.50 101 TRP A C 1
ATOM 781 O O . TRP A 1 101 ? 6.669 -9.744 -7.225 1.00 87.50 101 TRP A O 1
ATOM 791 N N . THR A 1 102 ? 5.055 -8.347 -6.534 1.00 84.94 102 THR A N 1
ATOM 792 C CA . THR A 1 102 ? 4.282 -8.403 -7.780 1.00 84.94 102 THR A CA 1
ATOM 793 C C . THR A 1 102 ? 5.035 -7.758 -8.946 1.00 84.94 102 THR A C 1
ATOM 795 O O . THR A 1 102 ? 5.087 -8.342 -10.029 1.00 84.94 102 THR A O 1
ATOM 798 N N . GLU A 1 103 ? 5.667 -6.598 -8.740 1.00 84.31 103 GLU A N 1
ATOM 799 C CA . GLU A 1 103 ? 6.491 -5.927 -9.759 1.00 84.31 103 GLU A CA 1
ATOM 800 C C . GLU A 1 103 ? 7.665 -6.806 -10.207 1.00 84.31 103 GLU A C 1
ATOM 802 O O . GLU A 1 103 ? 7.903 -6.961 -11.408 1.00 84.31 103 GLU A O 1
ATOM 807 N N . GLN A 1 104 ? 8.358 -7.441 -9.256 1.00 85.06 104 GLN A N 1
ATOM 808 C CA . GLN A 1 104 ? 9.445 -8.377 -9.546 1.00 85.06 104 GLN A CA 1
ATOM 809 C C . GLN A 1 104 ? 8.942 -9.600 -10.316 1.00 85.06 104 GLN A C 1
ATOM 811 O O . GLN A 1 104 ? 9.524 -9.969 -11.337 1.00 85.06 104 GLN A O 1
ATOM 816 N N . LYS A 1 105 ? 7.835 -10.207 -9.869 1.00 84.00 105 LYS A N 1
ATOM 817 C CA . LYS A 1 105 ? 7.242 -11.390 -10.509 1.00 84.00 105 LYS A CA 1
ATOM 818 C C . LYS A 1 105 ? 6.803 -11.116 -11.945 1.00 84.00 105 LYS A C 1
ATOM 820 O O . LYS A 1 105 ? 6.907 -11.997 -12.796 1.00 84.00 105 LYS A O 1
ATOM 825 N N . LEU A 1 106 ? 6.300 -9.914 -12.213 1.00 82.19 106 LEU A N 1
ATOM 826 C CA . LEU A 1 106 ? 5.823 -9.514 -13.535 1.00 82.19 106 LEU A CA 1
ATOM 827 C C . LEU A 1 106 ? 6.919 -8.879 -14.405 1.00 82.19 106 LEU A C 1
ATOM 829 O O . LEU A 1 106 ? 6.636 -8.530 -15.547 1.00 82.19 106 LEU A O 1
ATOM 833 N N . ALA A 1 107 ? 8.160 -8.773 -13.913 1.00 81.06 107 ALA A N 1
ATOM 834 C CA . ALA A 1 107 ? 9.347 -8.366 -14.671 1.00 81.06 107 ALA A CA 1
ATOM 835 C C . ALA A 1 107 ? 9.146 -7.096 -15.528 1.00 81.06 107 ALA A C 1
ATOM 837 O O . ALA A 1 107 ? 9.562 -7.033 -16.684 1.00 81.06 107 ALA A O 1
ATOM 838 N N . GLY A 1 108 ? 8.469 -6.087 -14.971 1.00 74.06 108 GLY A N 1
ATOM 839 C CA . GLY A 1 108 ? 8.180 -4.826 -15.662 1.00 74.06 108 GLY A CA 1
ATOM 840 C C . GLY A 1 108 ? 6.981 -4.855 -16.621 1.00 74.06 108 GLY A C 1
ATOM 841 O O . GLY A 1 108 ? 6.633 -3.811 -17.166 1.00 74.06 108 GLY A O 1
ATOM 842 N N . ALA A 1 109 ? 6.292 -5.992 -16.792 1.00 79.00 109 ALA A N 1
ATOM 843 C CA . ALA A 1 109 ? 4.990 -6.043 -17.475 1.00 79.00 109 ALA A CA 1
ATOM 844 C C . ALA A 1 109 ? 3.882 -5.318 -16.690 1.00 79.00 109 ALA A C 1
ATOM 846 O O . ALA A 1 109 ? 2.824 -5.006 -17.235 1.00 79.00 109 ALA A O 1
ATOM 847 N N . TRP A 1 110 ? 4.125 -5.056 -15.408 1.00 82.12 110 TRP A N 1
ATOM 848 C CA . TRP A 1 110 ? 3.272 -4.256 -14.550 1.00 82.12 110 TRP A CA 1
ATOM 849 C C . TRP A 1 110 ? 4.131 -3.453 -13.579 1.00 82.12 110 TRP A C 1
ATOM 851 O O . TRP A 1 110 ? 5.179 -3.924 -13.137 1.00 82.12 110 TRP A O 1
ATOM 861 N N . THR A 1 111 ? 3.659 -2.253 -13.256 1.00 80.12 111 THR A N 1
ATOM 862 C CA . THR A 1 111 ? 4.248 -1.385 -12.239 1.00 80.12 111 THR A CA 1
ATOM 863 C C . THR A 1 111 ? 3.147 -0.597 -11.543 1.00 80.12 111 THR A C 1
ATOM 865 O O . THR A 1 111 ? 2.086 -0.364 -12.135 1.00 80.12 111 THR A O 1
ATOM 868 N N . LEU A 1 112 ? 3.393 -0.172 -10.308 1.00 84.38 112 LEU A N 1
ATOM 869 C CA . LEU A 1 112 ? 2.457 0.648 -9.559 1.00 84.38 112 LEU A CA 1
ATOM 870 C C . LEU A 1 112 ? 2.281 2.027 -10.222 1.00 84.38 112 LEU A C 1
ATOM 872 O O . LEU A 1 112 ? 3.232 2.673 -10.662 1.00 84.38 112 LEU A O 1
ATOM 876 N N . GLU A 1 113 ? 1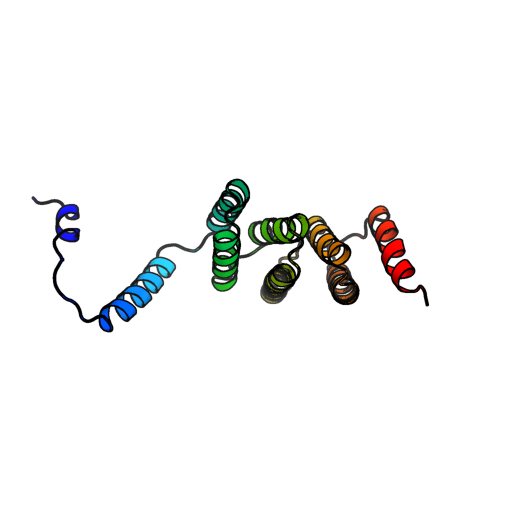.036 2.498 -10.283 1.00 84.00 113 GLU A N 1
ATOM 877 C CA . GLU A 1 113 ? 0.714 3.818 -10.835 1.00 84.00 113 GLU A CA 1
ATOM 878 C C . GLU A 1 113 ? 1.275 4.956 -9.969 1.00 84.00 113 GLU A C 1
ATOM 880 O O . GLU A 1 113 ? 1.333 4.872 -8.737 1.00 84.00 113 GLU A O 1
ATOM 885 N N . VAL A 1 114 ? 1.630 6.069 -10.618 1.00 83.19 114 VAL A N 1
ATOM 886 C CA . VAL A 1 114 ? 2.221 7.253 -9.975 1.00 83.19 114 VAL A CA 1
ATOM 887 C C . VAL A 1 114 ? 1.341 7.773 -8.842 1.00 83.19 114 VAL A C 1
ATOM 889 O O . VAL A 1 114 ? 1.837 8.157 -7.784 1.00 83.19 114 VAL A O 1
ATOM 892 N N . GLU A 1 115 ? 0.028 7.807 -9.035 1.00 84.06 115 GLU A N 1
ATOM 893 C CA . GLU A 1 115 ? -0.942 8.250 -8.038 1.00 84.06 115 GLU A CA 1
ATOM 894 C C . GLU A 1 115 ? -0.833 7.430 -6.751 1.00 84.06 115 GLU A C 1
ATOM 896 O O . GLU A 1 115 ? -0.761 8.013 -5.669 1.00 84.06 115 GLU A O 1
ATOM 901 N N . ASN A 1 116 ? -0.718 6.106 -6.876 1.00 88.19 116 ASN A N 1
ATOM 902 C CA . ASN A 1 116 ? -0.594 5.201 -5.739 1.00 88.19 116 ASN A CA 1
ATOM 903 C C . ASN A 1 116 ? 0.773 5.345 -5.052 1.00 88.19 116 ASN A C 1
ATOM 905 O O . ASN A 1 116 ? 0.821 5.383 -3.825 1.00 88.19 116 ASN A O 1
ATOM 909 N N . TYR A 1 117 ? 1.871 5.531 -5.799 1.00 87.81 117 TYR A N 1
ATOM 910 C CA . TYR A 1 117 ? 3.159 5.885 -5.183 1.00 87.81 117 TYR A CA 1
ATOM 911 C C . TYR A 1 117 ? 3.049 7.152 -4.341 1.00 87.81 117 TYR A C 1
ATOM 913 O O . TYR A 1 117 ? 3.596 7.235 -3.249 1.00 87.81 117 TYR A O 1
ATOM 921 N N . ASN A 1 118 ? 2.326 8.156 -4.824 1.00 85.88 118 ASN A N 1
ATOM 922 C CA . ASN A 1 118 ? 2.209 9.404 -4.091 1.00 85.88 118 ASN A CA 1
ATOM 923 C C . ASN A 1 118 ? 1.343 9.299 -2.834 1.00 85.88 118 ASN A C 1
ATOM 925 O O . ASN A 1 118 ? 1.648 9.973 -1.852 1.00 85.88 118 ASN A O 1
ATOM 929 N N . ASP A 1 119 ? 0.290 8.484 -2.854 1.00 89.12 119 ASP A N 1
ATOM 930 C CA . ASP A 1 119 ? -0.479 8.181 -1.644 1.00 89.12 119 ASP A CA 1
ATOM 931 C C . ASP A 1 119 ? 0.384 7.417 -0.627 1.00 89.12 119 ASP A C 1
ATOM 933 O O . ASP A 1 119 ? 0.373 7.746 0.560 1.00 89.12 119 ASP A O 1
ATOM 937 N N . ALA A 1 120 ? 1.207 6.475 -1.093 1.00 90.81 120 ALA A N 1
ATOM 938 C CA . ALA A 1 120 ? 2.157 5.747 -0.257 1.00 90.81 120 ALA A CA 1
ATOM 939 C C . ALA A 1 120 ? 3.222 6.673 0.369 1.00 90.81 120 ALA A C 1
ATOM 941 O O . ALA A 1 120 ? 3.414 6.712 1.585 1.00 90.81 120 ALA A O 1
ATOM 942 N N . LEU A 1 121 ? 3.840 7.534 -0.444 1.00 90.12 121 LEU A N 1
ATOM 943 C CA . LEU A 1 121 ? 4.770 8.565 0.027 1.00 90.12 121 LEU A CA 1
ATOM 944 C C . LEU A 1 121 ? 4.092 9.530 1.016 1.00 90.12 121 LEU A C 1
ATOM 946 O O . LEU A 1 121 ? 4.716 9.949 1.993 1.00 90.12 121 LEU A O 1
ATOM 950 N N . GLY A 1 122 ? 2.818 9.867 0.788 1.00 85.75 122 GLY A N 1
ATOM 951 C CA . GLY A 1 122 ? 1.995 10.662 1.699 1.00 85.75 122 GLY A CA 1
ATOM 952 C C . GLY A 1 122 ? 1.801 9.994 3.061 1.00 85.75 122 GLY A C 1
ATOM 953 O O . GLY A 1 122 ? 1.952 10.655 4.089 1.00 85.75 122 GLY A O 1
ATOM 954 N N . CYS A 1 123 ? 1.562 8.679 3.081 1.00 89.38 123 CYS A N 1
ATOM 955 C CA . CYS A 1 123 ? 1.477 7.889 4.309 1.00 89.38 123 CYS A CA 1
ATOM 956 C C . CYS A 1 123 ? 2.781 7.952 5.122 1.00 89.38 123 CYS A C 1
ATOM 958 O O . CYS A 1 123 ? 2.751 8.262 6.316 1.00 89.38 123 CYS A O 1
ATOM 960 N N . PHE A 1 124 ? 3.941 7.742 4.490 1.00 89.81 124 PHE A N 1
ATOM 961 C CA . PHE A 1 124 ? 5.234 7.857 5.179 1.00 89.81 124 PHE A CA 1
ATOM 962 C C . PHE A 1 124 ? 5.537 9.274 5.675 1.00 89.81 124 PHE A C 1
ATOM 964 O O . PHE A 1 124 ? 6.062 9.445 6.777 1.00 89.81 124 PHE A O 1
ATOM 971 N N . ALA A 1 125 ? 5.172 10.301 4.904 1.00 85.44 125 ALA A N 1
ATOM 972 C CA . ALA A 1 125 ? 5.337 11.689 5.327 1.00 85.44 125 ALA A CA 1
ATOM 973 C C . ALA A 1 125 ? 4.488 12.007 6.569 1.00 85.44 125 ALA A C 1
ATOM 975 O O . ALA A 1 125 ? 4.979 12.619 7.516 1.00 85.44 125 ALA A O 1
ATOM 976 N N . ALA A 1 126 ? 3.233 11.553 6.594 1.00 87.44 126 ALA A N 1
ATOM 977 C CA . ALA A 1 126 ? 2.320 11.779 7.711 1.00 87.44 126 ALA A CA 1
ATOM 978 C C . ALA A 1 126 ? 2.679 10.965 8.969 1.00 87.44 126 ALA A C 1
ATOM 980 O O . ALA A 1 126 ? 2.336 11.366 10.078 1.00 87.44 126 ALA A O 1
ATOM 981 N N . THR A 1 127 ? 3.400 9.852 8.811 1.00 87.75 127 THR A N 1
ATOM 982 C CA . THR A 1 127 ? 3.838 8.972 9.912 1.00 87.75 127 THR A CA 1
ATOM 983 C C . THR A 1 127 ? 5.296 9.195 10.333 1.00 87.75 127 THR A C 1
ATOM 985 O O . THR A 1 127 ? 5.826 8.444 11.151 1.00 87.75 127 THR A O 1
ATOM 988 N N . ASN A 1 128 ? 5.943 10.249 9.817 1.00 88.75 128 ASN A N 1
ATOM 989 C CA . ASN A 1 128 ? 7.333 10.616 10.106 1.00 88.75 128 ASN A CA 1
ATOM 990 C C . ASN A 1 128 ? 8.338 9.472 9.842 1.00 88.75 128 ASN A C 1
ATOM 992 O O . ASN A 1 128 ? 9.160 9.126 10.693 1.00 88.75 128 ASN A O 1
ATOM 996 N N . ARG A 1 129 ? 8.255 8.872 8.648 1.00 86.38 129 ARG A N 1
ATOM 997 C CA . ARG A 1 129 ? 9.105 7.766 8.166 1.00 86.38 129 ARG A CA 1
ATOM 998 C C . ARG A 1 129 ? 9.984 8.207 6.981 1.00 86.38 129 ARG A C 1
ATOM 1000 O O . ARG A 1 129 ? 9.761 7.772 5.852 1.00 86.38 129 ARG A O 1
ATOM 1007 N N . PRO A 1 130 ? 10.948 9.124 7.181 1.00 84.94 130 PRO A N 1
ATOM 1008 C CA . PRO A 1 130 ? 11.683 9.750 6.080 1.00 84.94 130 PRO A CA 1
ATOM 1009 C C . PRO A 1 130 ? 12.579 8.778 5.306 1.00 84.94 130 PRO A C 1
ATOM 1011 O O . PRO A 1 130 ? 12.781 8.982 4.111 1.00 84.94 130 PRO A O 1
ATOM 1014 N N . ASP A 1 131 ? 13.112 7.738 5.946 1.00 88.75 131 ASP A N 1
ATOM 1015 C CA . ASP A 1 131 ? 14.024 6.802 5.284 1.00 88.75 131 ASP A CA 1
ATOM 1016 C C . ASP A 1 131 ? 13.274 5.832 4.368 1.00 88.75 131 ASP A C 1
ATOM 1018 O O . ASP A 1 131 ? 13.620 5.747 3.190 1.00 88.75 131 ASP A O 1
ATOM 1022 N N . GLN A 1 132 ? 12.164 5.245 4.833 1.00 89.69 132 GLN A N 1
ATOM 1023 C CA . GLN A 1 132 ? 11.261 4.470 3.972 1.00 89.69 132 GLN A CA 1
ATOM 1024 C C . GLN A 1 132 ? 10.726 5.310 2.804 1.00 89.69 132 GLN A C 1
ATOM 1026 O O . GLN A 1 132 ? 10.619 4.847 1.671 1.00 89.69 132 GLN A O 1
ATOM 1031 N N . SER A 1 133 ? 10.431 6.586 3.062 1.00 86.19 133 SER A N 1
ATOM 1032 C CA . SER A 1 133 ? 9.993 7.525 2.032 1.00 86.19 133 SER A CA 1
ATOM 1033 C C . SER A 1 133 ? 11.052 7.694 0.929 1.00 86.19 133 SER A C 1
ATOM 1035 O O . SER A 1 133 ? 10.727 7.650 -0.259 1.00 86.19 133 SER A O 1
ATOM 1037 N N . LYS A 1 134 ? 12.334 7.857 1.296 1.00 85.88 134 LYS A N 1
ATOM 1038 C CA . LYS A 1 134 ? 13.448 7.969 0.332 1.00 85.88 134 LYS A CA 1
ATOM 1039 C C . LYS A 1 134 ? 13.631 6.692 -0.483 1.00 85.88 134 LYS A C 1
ATOM 1041 O O . LYS A 1 134 ? 13.902 6.777 -1.683 1.00 85.88 134 LYS A O 1
ATOM 1046 N N . GLU A 1 135 ? 13.514 5.536 0.161 1.00 89.50 135 GLU A N 1
ATOM 1047 C CA . GLU A 1 135 ? 13.619 4.236 -0.498 1.00 89.50 135 GLU A CA 1
ATOM 1048 C C . GLU A 1 135 ? 12.507 4.066 -1.535 1.00 89.50 135 GLU A C 1
ATOM 1050 O O . GLU A 1 135 ? 12.796 3.890 -2.718 1.00 89.50 135 GLU A O 1
ATOM 1055 N N . LEU A 1 136 ? 11.251 4.285 -1.136 1.00 88.81 136 LEU A N 1
ATOM 1056 C CA . LEU A 1 136 ? 10.100 4.209 -2.036 1.00 88.81 136 LEU A CA 1
ATOM 1057 C C . LEU A 1 136 ? 10.217 5.186 -3.217 1.00 88.81 136 LEU A C 1
ATOM 1059 O O . LEU A 1 136 ? 9.887 4.840 -4.350 1.00 88.81 136 LEU A O 1
ATOM 1063 N N . PHE A 1 137 ? 10.713 6.402 -2.981 1.00 85.06 137 PHE A N 1
ATOM 1064 C CA . PHE A 1 137 ? 10.953 7.369 -4.053 1.00 85.06 137 PHE A CA 1
ATOM 1065 C C . PHE A 1 137 ? 12.043 6.901 -5.028 1.00 85.06 137 PHE A C 1
ATOM 1067 O O . PHE A 1 137 ? 11.931 7.113 -6.235 1.00 85.06 137 PHE A O 1
ATOM 1074 N N . SER A 1 138 ? 13.089 6.249 -4.520 1.00 84.38 138 SER A N 1
ATOM 1075 C CA . SER A 1 138 ? 14.154 5.688 -5.354 1.00 84.38 138 SER A CA 1
ATOM 1076 C C . SER A 1 138 ? 13.632 4.540 -6.220 1.00 84.38 138 SER A C 1
ATOM 1078 O O . SER A 1 138 ? 13.967 4.489 -7.401 1.00 84.38 138 SER A O 1
ATOM 1080 N N . GLU A 1 139 ? 12.766 3.677 -5.677 1.00 83.81 139 GLU A N 1
ATOM 1081 C CA . GLU A 1 139 ? 12.070 2.645 -6.459 1.00 83.81 139 GLU A CA 1
ATOM 1082 C C . GLU A 1 139 ? 11.156 3.261 -7.525 1.00 83.81 139 GLU A C 1
ATOM 1084 O O . GLU A 1 139 ? 11.225 2.876 -8.692 1.00 83.81 139 GLU A O 1
ATOM 1089 N N . MET A 1 140 ? 10.389 4.301 -7.174 1.00 83.38 140 MET A N 1
ATOM 1090 C CA . MET A 1 140 ? 9.543 5.032 -8.124 1.00 83.38 140 MET A CA 1
ATOM 1091 C C . MET A 1 140 ? 10.350 5.567 -9.321 1.00 83.38 140 MET A C 1
ATOM 1093 O O . MET A 1 140 ? 9.891 5.502 -10.457 1.00 83.38 140 MET A O 1
ATOM 1097 N N . LEU A 1 141 ? 11.569 6.074 -9.103 1.00 79.25 141 LEU A N 1
ATOM 1098 C CA . LEU A 1 141 ? 12.422 6.598 -10.179 1.00 79.25 141 LEU A CA 1
ATOM 1099 C C . LEU A 1 141 ? 13.003 5.521 -11.104 1.00 79.25 141 LEU A C 1
ATOM 1101 O O . LEU A 1 141 ? 13.387 5.841 -12.230 1.00 79.25 141 LEU A O 1
ATOM 1105 N N . LYS A 1 142 ? 13.077 4.259 -10.666 1.00 77.62 142 LYS A N 1
ATOM 1106 C CA . LYS A 1 142 ? 13.484 3.147 -11.542 1.00 77.62 142 LYS A CA 1
ATOM 1107 C C . LYS A 1 142 ? 12.398 2.798 -12.557 1.00 77.62 142 LYS A C 1
ATOM 1109 O O . LYS A 1 142 ? 12.691 2.187 -13.585 1.00 77.62 142 LYS A O 1
ATOM 1114 N N . ASN A 1 143 ? 11.152 3.185 -12.294 1.00 71.56 143 ASN A N 1
ATOM 1115 C CA . ASN A 1 143 ? 10.045 2.924 -13.192 1.00 71.56 143 ASN A CA 1
ATOM 1116 C C . ASN A 1 143 ? 10.086 3.869 -14.405 1.00 71.56 143 ASN A C 1
ATOM 1118 O O . ASN A 1 143 ? 9.732 5.045 -14.327 1.00 71.56 143 ASN A O 1
ATOM 1122 N N . SER A 1 144 ? 10.473 3.314 -15.556 1.00 65.12 144 SER A N 1
ATOM 1123 C CA . SER A 1 144 ? 10.583 4.038 -16.833 1.00 65.12 144 SER A CA 1
ATOM 1124 C C . SER A 1 144 ? 9.278 4.678 -17.337 1.00 65.12 144 SER A C 1
ATOM 1126 O O . SER A 1 144 ? 9.328 5.568 -18.185 1.00 65.12 144 SER A O 1
ATOM 1128 N N . SER A 1 145 ? 8.124 4.266 -16.804 1.00 63.66 145 SER A N 1
ATOM 1129 C CA . SER A 1 145 ? 6.803 4.802 -17.165 1.00 63.66 145 SER A CA 1
ATOM 1130 C C . SER A 1 145 ? 6.453 6.083 -16.402 1.00 63.66 145 SER A C 1
ATOM 1132 O O . SER A 1 145 ? 5.510 6.791 -16.762 1.00 63.66 145 SER A O 1
ATOM 1134 N N . ILE A 1 146 ? 7.197 6.395 -15.337 1.00 63.66 146 ILE A N 1
ATOM 1135 C CA . ILE A 1 146 ? 6.950 7.553 -14.485 1.00 63.66 146 ILE A CA 1
ATOM 1136 C C . ILE A 1 146 ? 7.699 8.749 -15.060 1.00 63.66 146 ILE A C 1
ATOM 1138 O O . ILE A 1 146 ? 8.883 8.958 -14.810 1.00 63.66 146 ILE A O 1
ATOM 1142 N N . VAL A 1 147 ? 6.988 9.574 -15.829 1.00 55.44 147 VAL A N 1
ATOM 1143 C CA . VAL A 1 147 ? 7.488 10.897 -16.216 1.00 55.44 147 VAL A CA 1
ATOM 1144 C C . VAL A 1 147 ? 7.430 11.793 -14.975 1.00 55.44 147 VAL A C 1
ATOM 1146 O O . VAL A 1 147 ? 6.334 12.004 -14.445 1.00 55.44 147 VAL A O 1
ATOM 1149 N N . PRO A 1 148 ? 8.555 12.347 -14.483 1.00 51.47 148 PRO A N 1
ATOM 1150 C CA . PRO A 1 148 ? 8.532 13.217 -13.317 1.00 51.47 148 PRO A CA 1
ATOM 1151 C C . PRO A 1 148 ? 7.693 14.465 -13.608 1.00 51.47 148 PRO A C 1
ATOM 1153 O O . PRO A 1 148 ? 8.123 15.396 -14.290 1.00 51.47 148 PRO A O 1
ATOM 1156 N N . GLY A 1 149 ? 6.469 14.500 -13.087 1.00 50.66 149 GLY A N 1
ATOM 1157 C CA . GLY A 1 149 ? 5.648 15.701 -13.087 1.00 50.66 149 GLY A CA 1
ATOM 1158 C C . GLY A 1 149 ? 6.312 16.762 -12.209 1.00 50.66 149 GLY A C 1
ATOM 1159 O O . GLY A 1 149 ? 6.235 16.689 -10.981 1.00 50.66 149 GLY A O 1
ATOM 1160 N N . ILE A 1 150 ? 6.944 17.752 -12.847 1.00 48.34 150 ILE A N 1
ATOM 1161 C CA . ILE A 1 150 ? 7.746 18.854 -12.272 1.00 48.34 150 ILE A CA 1
ATOM 1162 C C . ILE A 1 150 ? 7.131 19.485 -11.000 1.00 48.34 150 ILE A C 1
ATOM 1164 O O . ILE A 1 150 ? 7.854 19.895 -10.094 1.00 48.34 150 ILE A O 1
ATOM 1168 N N . LEU A 1 151 ? 5.801 19.524 -10.874 1.00 45.47 151 LEU A N 1
ATOM 1169 C CA . LEU A 1 151 ? 5.101 20.148 -9.744 1.00 45.47 151 LEU A CA 1
ATOM 1170 C C . LEU A 1 151 ? 5.071 19.305 -8.452 1.00 45.47 151 LEU A C 1
ATOM 1172 O O . LEU A 1 151 ? 4.975 19.878 -7.365 1.00 45.47 151 LEU A O 1
ATOM 1176 N N . ARG A 1 152 ? 5.186 17.970 -8.524 1.00 51.31 152 ARG A N 1
ATOM 1177 C CA . ARG A 1 152 ? 5.142 17.092 -7.331 1.00 51.31 152 ARG A CA 1
ATOM 1178 C C . ARG A 1 152 ? 6.531 16.868 -6.724 1.00 51.31 152 ARG A C 1
ATOM 1180 O O . ARG A 1 152 ? 6.658 16.877 -5.499 1.00 51.31 152 ARG A O 1
ATOM 1187 N N . CYS A 1 153 ? 7.577 16.843 -7.557 1.00 54.19 153 CYS A N 1
ATOM 1188 C CA . CYS A 1 153 ? 8.981 16.878 -7.123 1.00 54.19 153 CYS A CA 1
ATOM 1189 C C . CYS A 1 153 ? 9.305 18.103 -6.243 1.00 54.19 153 CYS A C 1
ATOM 1191 O O . CYS A 1 153 ? 10.106 17.991 -5.321 1.00 54.19 153 CYS A O 1
ATOM 1193 N N . LEU A 1 154 ? 8.647 19.252 -6.462 1.00 47.12 154 LEU A N 1
ATOM 1194 C CA . LEU A 1 154 ? 8.872 20.488 -5.694 1.00 47.12 154 LEU A CA 1
ATOM 1195 C C . LEU A 1 154 ? 8.337 20.438 -4.252 1.00 47.12 154 LEU A C 1
ATOM 1197 O O . LEU A 1 154 ? 8.994 20.930 -3.334 1.00 47.12 154 LEU A O 1
ATOM 1201 N N . ARG A 1 155 ? 7.169 19.819 -4.014 1.00 52.06 155 ARG A N 1
ATOM 1202 C CA . ARG A 1 155 ? 6.669 19.592 -2.640 1.00 52.06 155 ARG A CA 1
ATOM 1203 C C . ARG A 1 155 ? 7.557 18.606 -1.882 1.00 52.06 155 ARG A C 1
ATOM 1205 O O . ARG A 1 155 ? 7.742 18.754 -0.679 1.00 52.06 155 ARG A O 1
ATOM 1212 N N . TRP A 1 156 ? 8.133 17.654 -2.607 1.00 56.09 156 TRP A N 1
ATOM 1213 C CA . TRP A 1 156 ? 9.030 16.627 -2.091 1.00 56.09 156 TRP A CA 1
ATOM 1214 C C . TRP A 1 156 ? 10.440 17.137 -1.785 1.00 56.09 156 TRP A C 1
ATOM 1216 O O . TRP A 1 156 ? 10.980 16.830 -0.727 1.00 56.09 156 TRP A O 1
ATOM 1226 N N . TRP A 1 157 ? 10.994 18.015 -2.626 1.00 53.91 157 TRP A N 1
ATOM 1227 C CA . TRP A 1 157 ? 12.214 18.776 -2.325 1.00 53.91 157 TRP A CA 1
ATOM 1228 C C . TRP A 1 157 ? 12.108 19.498 -0.981 1.00 53.91 157 TRP A C 1
ATOM 1230 O O . TRP A 1 157 ? 13.046 19.499 -0.191 1.00 53.91 157 TRP A O 1
ATOM 1240 N N . ARG A 1 158 ? 10.936 20.058 -0.677 1.00 50.56 158 ARG A N 1
ATOM 1241 C CA . ARG A 1 158 ? 10.702 20.747 0.591 1.00 50.56 158 ARG A CA 1
ATOM 1242 C C . ARG A 1 158 ? 10.749 19.806 1.803 1.00 50.56 158 ARG A C 1
ATOM 1244 O O . ARG A 1 158 ? 11.222 20.238 2.844 1.00 50.56 158 ARG A O 1
ATOM 1251 N N . PHE A 1 159 ? 10.334 18.544 1.672 1.00 54.53 159 PHE A N 1
ATOM 1252 C CA . PHE A 1 159 ? 10.499 17.526 2.722 1.00 54.53 159 PHE A CA 1
ATOM 1253 C C . PHE A 1 159 ? 11.942 17.013 2.803 1.00 54.53 159 PHE A C 1
ATOM 1255 O O . PHE A 1 159 ? 12.515 17.000 3.887 1.00 54.53 159 PHE A O 1
ATOM 1262 N N . TYR A 1 160 ? 12.557 16.692 1.662 1.00 52.53 160 TYR A N 1
ATOM 1263 C CA . TYR A 1 160 ? 13.941 16.215 1.568 1.00 52.53 160 TYR A CA 1
ATOM 1264 C C . TYR A 1 160 ? 14.956 17.200 2.181 1.00 52.53 160 TYR A C 1
ATOM 1266 O O . TYR A 1 160 ? 15.899 16.785 2.855 1.00 52.53 160 TYR A O 1
ATOM 1274 N N . TYR A 1 161 ? 14.740 18.509 2.003 1.00 50.84 161 TYR A N 1
ATOM 1275 C CA . TYR A 1 161 ? 15.576 19.560 2.595 1.00 50.84 161 TYR A CA 1
ATOM 1276 C C . TYR A 1 161 ? 15.133 20.011 3.997 1.00 50.84 161 TYR A C 1
ATOM 1278 O O . TYR A 1 161 ? 15.973 20.508 4.741 1.00 50.84 161 TYR A O 1
ATOM 1286 N N . ALA A 1 162 ? 13.875 19.812 4.407 1.00 51.88 162 ALA A N 1
ATOM 1287 C CA . ALA A 1 162 ? 13.452 20.083 5.789 1.00 51.88 162 ALA A CA 1
ATOM 1288 C C . ALA A 1 162 ? 14.034 19.066 6.787 1.00 51.88 162 ALA A C 1
ATOM 1290 O O . ALA A 1 162 ? 14.344 19.427 7.915 1.00 51.88 162 ALA A O 1
ATOM 1291 N N . SER A 1 163 ? 14.267 17.823 6.356 1.00 50.19 163 SER A N 1
ATOM 1292 C CA . SER A 1 163 ? 14.981 16.799 7.135 1.00 50.19 163 SER A CA 1
ATOM 1293 C C . SER A 1 163 ? 16.510 16.973 7.176 1.00 50.19 163 SER A C 1
ATOM 1295 O O . SER A 1 163 ? 17.197 16.123 7.730 1.00 50.19 163 SER A O 1
ATOM 1297 N N . ARG A 1 164 ? 17.058 18.041 6.573 1.00 47.47 164 ARG A N 1
ATOM 1298 C CA . ARG A 1 164 ? 18.482 18.428 6.663 1.00 47.47 164 ARG A CA 1
ATOM 1299 C C . ARG A 1 164 ? 18.721 19.628 7.594 1.00 47.47 164 ARG A C 1
ATOM 1301 O O . ARG A 1 164 ? 19.768 20.259 7.509 1.00 47.47 164 ARG A O 1
ATOM 1308 N N . GLY A 1 165 ? 17.755 19.970 8.445 1.00 49.06 165 GLY A N 1
ATOM 1309 C CA . GLY A 1 165 ? 17.962 20.925 9.534 1.00 49.06 165 GLY A CA 1
ATOM 1310 C C . GLY A 1 165 ? 18.712 20.288 10.703 1.00 49.06 165 GLY A C 1
ATOM 1311 O O . GLY A 1 165 ? 18.068 19.982 11.699 1.00 49.06 165 GLY A O 1
ATOM 1312 N N . ASP A 1 166 ? 20.002 20.010 10.490 1.00 40.50 166 ASP A N 1
ATOM 1313 C CA . ASP A 1 166 ? 21.157 20.141 11.406 1.00 40.50 166 ASP A CA 1
ATOM 1314 C C . ASP A 1 166 ? 22.419 19.533 10.758 1.00 40.50 166 ASP A C 1
ATOM 1316 O O . ASP A 1 166 ? 22.386 18.346 10.349 1.00 40.50 166 ASP A O 1
#

Sequence (166 aa):
MESTRERLVCAKDGLPVDDAIDEAAERVGIVDEVLLADENIYVNVLKACMKIEDFSTFKDEFRGMVARGVARSAGCGPAIRYCHKHLDPVFHEEVLDGVFWTEQKLAGAWTLEVENYNDALGCFAATNRPDQSKELFSEMLKNSSIVPGILRCLRWWRFYYASRGD

Solvent-accessible surface area (backbone atoms only — not comparable to full-atom values): 9758 Å² total; per-residue (Å²): 136,83,64,82,77,64,69,76,75,73,78,83,80,89,76,63,78,68,62,56,53,53,52,50,53,51,50,52,53,51,52,55,71,74,46,77,79,50,45,66,60,49,35,52,49,42,54,49,22,66,73,72,65,39,63,66,60,31,53,53,51,50,52,53,34,44,76,71,68,41,49,45,68,76,42,48,44,58,54,35,48,46,21,40,74,69,64,37,68,69,63,39,53,56,54,48,53,51,48,52,54,43,29,61,75,44,70,70,82,44,72,83,52,69,70,48,53,50,36,42,43,47,25,25,62,76,67,74,34,68,65,64,36,53,52,53,50,55,56,53,68,69,39,87,85,60,73,83,56,73,76,59,56,53,63,46,49,55,53,66,55,59,76,58,80,122

Radius of gyration: 21.62 Å; Cα contacts (8 Å, |Δi|>4): 113; chains: 1; bounding box: 58×60×34 Å

Nearest PDB structures (foldseek):
  7kw7-assembly1_E  TM=5.648E-01  e=2.734E-01  Homo sapiens
  4gcn-assembly2_B  TM=6.170E-01  e=6.175E-01  Caenorhabditis elegans
  5waq-assembly1_A  TM=4.077E-01  e=3.587E-01  Neisseria gonorrhoeae FA 1090
  6af0-assembly1_A  TM=4.708E-01  e=1.733E+00  Thermothelomyces thermophilus ATCC 42464
  3esk-assembly1_A  TM=5.652E-01  e=3.511E+00  Homo sapiens

pLDDT: mean 74.08, std 19.72, range [37.75, 95.75]

Secondary structure (DSSP, 8-state):
---TTSTTS---S---HHHHHHHHHHHHHHHHHHS---HHHHHHHHHHHHHHT-HHHHHHHHHHHHHTT---HHHHHHHHHHHHHHT-HHHHHHHHHHHHHHHHHTTTS----HHHHHHHHHHHHHTT-HHHHHHHHHHHHH-TT----HHHHHHHHHHHHHTT--

Foldseek 3Di:
DDDPVVVVPPDDDDDDPVVVVVVVVVVVVVVCVVDPDALVVLLVVLVVCVVVVVVVVNLVSLVVCLVSVNDAQSSLQSQLLVCLVVLDVPSLVVSVVSQVVNCVVCVLPGHHDPVSLVSSLNSCVVNVNVVVSVVSVVVVVVNPVDDPPPVVVVVVVVVVVVVVPD

Mean predicted aligned error: 13.8 Å